Protein AF-A0A7V9QM42-F1 (afdb_monomer_lite)

Structure (mmCIF, N/CA/C/O backbone):
data_AF-A0A7V9QM42-F1
#
_entry.id   AF-A0A7V9QM42-F1
#
loop_
_atom_site.group_PDB
_atom_site.id
_atom_site.type_symbol
_atom_site.label_atom_id
_atom_site.label_alt_id
_atom_site.label_comp_id
_atom_site.label_asym_id
_atom_site.label_entity_id
_atom_site.label_seq_id
_atom_site.pdbx_PDB_ins_code
_atom_site.Cartn_x
_atom_site.Cartn_y
_atom_site.Cartn_z
_atom_site.occupancy
_atom_site.B_iso_or_equiv
_atom_site.auth_seq_id
_atom_site.auth_comp_id
_atom_site.auth_asym_id
_atom_site.auth_atom_id
_atom_site.pdbx_PDB_model_num
ATOM 1 N N . MET A 1 1 ? -21.247 -21.752 -10.366 1.00 38.19 1 MET A N 1
ATOM 2 C CA . MET A 1 1 ? -19.796 -21.548 -10.191 1.00 38.19 1 MET A CA 1
ATOM 3 C C . MET A 1 1 ? -19.464 -20.210 -10.827 1.00 38.19 1 MET A C 1
ATOM 5 O O . MET A 1 1 ? -19.563 -20.103 -12.040 1.00 38.19 1 MET A O 1
ATOM 9 N N . MET A 1 2 ? -19.227 -19.180 -10.015 1.00 42.59 2 MET A N 1
ATOM 10 C CA . MET A 1 2 ? -18.822 -17.846 -10.469 1.00 42.59 2 MET A CA 1
ATOM 11 C C . MET A 1 2 ? -17.294 -17.799 -10.397 1.00 42.59 2 MET A C 1
ATOM 13 O O . MET A 1 2 ? -16.734 -17.968 -9.318 1.00 42.59 2 MET A O 1
ATOM 17 N N . GLN A 1 3 ? -16.631 -17.687 -11.545 1.00 53.28 3 GLN A N 1
ATOM 18 C CA . GLN A 1 3 ? -15.213 -17.354 -11.622 1.00 53.28 3 GLN A CA 1
ATOM 19 C C . GLN A 1 3 ? -15.152 -15.883 -12.005 1.00 53.28 3 GLN A C 1
ATOM 21 O O . GLN A 1 3 ? -15.449 -15.519 -13.142 1.00 53.28 3 GLN A O 1
ATOM 26 N N . ASP A 1 4 ? -14.858 -15.056 -11.010 1.00 52.22 4 ASP A N 1
ATOM 27 C CA . ASP A 1 4 ? -14.702 -13.625 -11.179 1.00 52.22 4 ASP A CA 1
ATOM 28 C C . ASP A 1 4 ? -13.482 -13.326 -12.052 1.00 52.22 4 ASP A C 1
ATOM 30 O O . ASP A 1 4 ? -12.384 -13.864 -11.883 1.00 52.22 4 ASP A O 1
ATOM 34 N N . ASN A 1 5 ? -13.745 -12.474 -13.031 1.00 49.09 5 ASN A N 1
ATOM 35 C CA . ASN A 1 5 ? -12.866 -12.039 -14.094 1.00 49.09 5 ASN A CA 1
ATOM 36 C C . ASN A 1 5 ? -11.786 -11.102 -13.519 1.00 49.09 5 ASN A C 1
ATOM 38 O O . ASN A 1 5 ? -11.995 -9.899 -13.391 1.00 49.09 5 ASN A O 1
ATOM 42 N N . LEU A 1 6 ? -10.646 -11.665 -13.114 1.00 50.75 6 LEU A N 1
ATOM 43 C CA . LEU A 1 6 ? -9.447 -10.929 -12.699 1.00 50.75 6 LEU A CA 1
ATOM 44 C C . LEU A 1 6 ? -8.509 -10.756 -13.904 1.00 50.75 6 LEU A C 1
ATOM 46 O O . LEU A 1 6 ? -7.445 -11.373 -13.958 1.00 50.75 6 LEU A O 1
ATOM 50 N N . ASP A 1 7 ? -8.900 -9.937 -14.882 1.00 50.03 7 ASP A N 1
ATOM 51 C CA . ASP A 1 7 ? -7.985 -9.498 -15.942 1.00 50.03 7 ASP A CA 1
ATOM 52 C C . ASP A 1 7 ? -7.355 -8.145 -15.548 1.00 50.03 7 ASP A C 1
ATOM 54 O O . ASP A 1 7 ? -8.049 -7.129 -15.493 1.00 50.03 7 ASP A O 1
ATOM 58 N N . PRO A 1 8 ? -6.041 -8.071 -15.261 1.00 49.84 8 PRO A N 1
ATOM 59 C CA . PRO A 1 8 ? -5.373 -6.824 -14.876 1.00 49.84 8 PRO A CA 1
ATOM 60 C C . PRO A 1 8 ? -5.171 -5.843 -16.051 1.00 49.84 8 PRO A C 1
ATOM 62 O O . PRO A 1 8 ? -4.422 -4.873 -15.927 1.00 49.84 8 PRO A O 1
ATOM 65 N N . ARG A 1 9 ? -5.792 -6.083 -17.214 1.00 52.47 9 ARG A N 1
ATOM 66 C CA . ARG A 1 9 ? -5.511 -5.367 -18.469 1.00 52.47 9 ARG A CA 1
ATOM 67 C C . ARG A 1 9 ? -6.433 -4.189 -18.798 1.00 52.47 9 ARG A C 1
ATOM 69 O O . ARG A 1 9 ? -6.175 -3.514 -19.793 1.00 52.47 9 ARG A O 1
ATOM 76 N N . GLU A 1 10 ? -7.430 -3.867 -17.975 1.00 44.38 10 GLU A N 1
ATOM 77 C CA . GLU A 1 10 ? -8.437 -2.840 -18.318 1.00 44.38 10 GLU A CA 1
ATOM 78 C C . GLU A 1 10 ? -8.217 -1.423 -17.750 1.00 44.38 10 GLU A C 1
ATOM 80 O O . GLU A 1 10 ? -9.084 -0.567 -17.881 1.00 44.38 10 GLU A O 1
ATOM 85 N N . TYR A 1 11 ? -7.025 -1.087 -17.246 1.00 46.66 11 TYR A N 1
ATOM 86 C CA . TYR A 1 11 ? -6.642 0.320 -17.014 1.00 46.66 11 TYR A CA 1
ATOM 87 C C . TYR A 1 11 ? -5.714 0.855 -18.114 1.00 46.66 11 TYR A C 1
ATOM 89 O O . TYR A 1 11 ? -4.667 1.445 -17.850 1.00 46.66 11 TYR A O 1
ATOM 97 N N . ARG A 1 12 ? -6.084 0.678 -19.388 1.00 47.38 12 ARG A N 1
ATOM 98 C CA . ARG A 1 12 ? -5.461 1.448 -20.475 1.00 47.38 12 ARG A CA 1
ATOM 99 C C . ARG A 1 12 ? -6.192 2.780 -20.608 1.00 47.38 12 ARG A C 1
ATOM 101 O O . ARG A 1 12 ? -7.151 2.893 -21.358 1.00 47.38 12 ARG A O 1
ATOM 108 N N . ASN A 1 13 ? -5.715 3.789 -19.885 1.00 49.38 13 ASN A N 1
ATOM 109 C CA . ASN A 1 13 ? -6.106 5.180 -20.099 1.00 49.38 13 ASN A CA 1
ATOM 110 C C . ASN A 1 13 ? -5.513 5.650 -21.451 1.00 49.38 13 ASN A C 1
ATOM 112 O O . ASN A 1 13 ? -4.287 5.724 -21.565 1.00 49.38 13 ASN A O 1
ATOM 116 N N . PRO A 1 14 ? -6.318 5.914 -22.500 1.00 50.78 14 PRO A N 1
ATOM 117 C CA . PRO A 1 14 ? -5.809 6.201 -23.846 1.00 50.78 14 PRO A CA 1
ATOM 118 C C . PRO A 1 14 ? -5.202 7.608 -23.999 1.00 50.78 14 PRO A C 1
ATOM 120 O O . PRO A 1 14 ? -4.729 7.945 -25.081 1.00 50.78 14 PRO A O 1
ATOM 123 N N . SER A 1 15 ? -5.176 8.415 -22.934 1.00 52.28 15 SER A N 1
ATOM 124 C CA . SER A 1 15 ? -4.844 9.845 -23.005 1.00 52.28 15 SER A CA 1
ATOM 125 C C . SER A 1 15 ? -3.523 10.239 -22.335 1.00 52.28 15 SER A C 1
ATOM 127 O O . SER A 1 15 ? -3.263 11.428 -22.175 1.00 52.28 15 SER A O 1
ATOM 129 N N . ALA A 1 16 ? -2.673 9.291 -21.928 1.00 52.62 16 ALA A N 1
ATOM 130 C CA . ALA A 1 16 ? -1.358 9.636 -21.384 1.00 52.62 16 ALA A CA 1
ATOM 131 C C . ALA A 1 16 ? -0.392 10.020 -22.526 1.00 52.62 16 ALA A C 1
ATOM 133 O O . ALA A 1 16 ? -0.066 9.158 -23.349 1.00 52.62 16 ALA A O 1
ATOM 134 N N . PRO A 1 17 ? 0.100 11.274 -22.608 1.00 45.62 17 PRO A N 1
ATOM 135 C CA . PRO A 1 17 ? 1.146 11.616 -23.559 1.00 45.62 17 PRO A CA 1
ATOM 136 C C . PRO A 1 17 ? 2.404 10.813 -23.221 1.00 45.62 17 PRO A C 1
ATOM 138 O O . PRO A 1 17 ? 2.937 10.883 -22.113 1.00 45.62 17 PRO A O 1
ATOM 141 N N . LYS A 1 18 ? 2.875 10.029 -24.193 1.00 54.88 18 LYS A N 1
ATOM 142 C CA . LYS A 1 18 ? 4.129 9.275 -24.130 1.00 54.88 18 LYS A CA 1
ATOM 143 C C . LYS A 1 18 ? 5.297 10.256 -24.283 1.00 54.88 18 LYS A C 1
ATOM 145 O O . LYS A 1 18 ? 5.866 10.385 -25.359 1.00 54.88 18 LYS A O 1
ATOM 150 N N . GLY A 1 19 ? 5.566 11.022 -23.231 1.00 44.12 19 GLY A N 1
ATOM 151 C CA . GLY A 1 19 ? 6.712 11.921 -23.149 1.00 44.12 19 GLY A CA 1
ATOM 152 C C . GLY A 1 19 ? 7.946 11.178 -22.648 1.00 44.12 19 GLY A C 1
ATOM 153 O O . GLY A 1 19 ? 7.852 10.422 -21.681 1.00 44.12 19 GLY A O 1
ATOM 154 N N . ASP A 1 20 ? 9.085 11.413 -23.301 1.00 54.59 20 ASP A N 1
ATOM 155 C CA . ASP A 1 20 ? 10.434 11.012 -22.884 1.00 54.59 20 ASP A CA 1
ATOM 156 C C . ASP A 1 20 ? 10.803 11.655 -21.535 1.00 54.59 20 ASP A C 1
ATOM 158 O O . ASP A 1 20 ? 11.582 12.605 -21.450 1.00 54.59 20 ASP A O 1
ATOM 162 N N . ALA A 1 21 ? 10.209 11.167 -20.449 1.00 56.50 21 ALA A N 1
ATOM 163 C CA . ALA A 1 21 ? 10.620 11.555 -19.114 1.00 56.50 21 ALA A CA 1
ATOM 164 C C . ALA A 1 21 ? 11.934 10.822 -18.779 1.00 56.50 21 ALA A C 1
ATOM 166 O O . ALA A 1 21 ? 11.981 9.592 -18.882 1.00 56.50 21 ALA A O 1
ATOM 167 N N . PRO A 1 22 ? 13.001 11.535 -18.371 1.00 58.38 22 PRO A N 1
ATOM 168 C CA . PRO A 1 22 ? 14.240 10.899 -17.943 1.00 58.38 22 PRO A CA 1
ATOM 169 C C . PRO A 1 22 ? 13.939 9.924 -16.802 1.00 58.38 22 PRO A C 1
ATOM 171 O O . PRO A 1 22 ? 13.209 10.265 -15.867 1.00 58.38 22 PRO A O 1
ATOM 174 N N . VAL A 1 23 ? 14.489 8.709 -16.885 1.00 59.97 23 VAL A N 1
ATOM 175 C CA . VAL A 1 23 ? 14.374 7.688 -15.836 1.00 59.97 23 VAL A CA 1
ATOM 176 C C . VAL A 1 23 ? 15.023 8.245 -14.571 1.00 59.97 23 VAL A C 1
ATOM 178 O O . VAL A 1 23 ? 16.243 8.225 -14.420 1.00 59.97 23 VAL A O 1
ATOM 181 N N . ARG A 1 24 ? 14.204 8.808 -13.679 1.00 57.25 24 ARG A N 1
ATOM 182 C CA . ARG A 1 24 ? 14.661 9.293 -12.377 1.00 57.25 24 ARG A CA 1
ATOM 183 C C . ARG A 1 24 ? 15.110 8.097 -11.524 1.00 57.25 24 ARG A C 1
ATOM 185 O O . ARG A 1 24 ? 14.476 7.038 -11.608 1.00 57.25 24 ARG A O 1
ATOM 192 N N . PRO A 1 25 ? 16.171 8.244 -10.708 1.00 61.12 25 PRO A N 1
ATOM 193 C CA . PRO A 1 25 ? 16.571 7.234 -9.733 1.00 61.12 25 PRO A CA 1
ATOM 194 C C . PRO A 1 25 ? 15.366 6.784 -8.895 1.00 61.12 25 PRO A C 1
ATOM 196 O O . PRO A 1 25 ? 14.548 7.607 -8.491 1.00 61.12 25 PRO A O 1
ATOM 199 N N . ILE A 1 26 ? 15.245 5.476 -8.639 1.00 59.91 26 ILE A N 1
ATOM 200 C CA . ILE A 1 26 ? 14.108 4.859 -7.916 1.00 59.91 26 ILE A CA 1
ATOM 201 C C . ILE A 1 26 ? 13.902 5.461 -6.512 1.00 59.91 26 ILE A C 1
ATOM 203 O O . ILE A 1 26 ? 12.823 5.337 -5.943 1.00 59.91 26 ILE A O 1
ATOM 207 N N . THR A 1 27 ? 14.916 6.136 -5.979 1.00 58.72 27 THR A N 1
ATOM 208 C CA . THR A 1 27 ? 14.949 6.747 -4.652 1.00 58.72 27 THR A CA 1
ATOM 209 C C . THR A 1 27 ? 14.039 7.962 -4.458 1.00 58.72 27 THR A C 1
ATOM 211 O O . THR A 1 27 ? 13.821 8.315 -3.310 1.00 58.72 27 THR A O 1
ATOM 214 N N . ASP A 1 28 ? 13.487 8.573 -5.514 1.00 58.66 28 ASP A N 1
ATOM 215 C CA . ASP A 1 28 ? 12.720 9.833 -5.410 1.00 58.66 28 ASP A CA 1
ATOM 216 C C . ASP A 1 28 ? 11.312 9.724 -6.035 1.00 58.66 28 ASP A C 1
ATOM 218 O O . ASP A 1 28 ? 10.858 10.564 -6.815 1.00 58.66 28 ASP A O 1
ATOM 222 N N . ARG A 1 29 ? 10.632 8.602 -5.762 1.00 67.25 29 ARG A N 1
ATOM 223 C CA . ARG A 1 29 ? 9.232 8.348 -6.149 1.00 67.25 29 ARG A CA 1
ATOM 224 C C . ARG A 1 29 ? 8.289 8.681 -4.996 1.00 67.25 29 ARG A C 1
ATOM 226 O O . ARG A 1 29 ? 7.519 7.823 -4.568 1.00 67.25 29 ARG A O 1
ATOM 233 N N . GLU A 1 30 ? 8.356 9.910 -4.499 1.00 69.56 30 GLU A N 1
ATOM 234 C CA . GLU A 1 30 ? 7.310 10.440 -3.626 1.00 69.56 30 GLU A CA 1
ATOM 235 C C . GLU A 1 30 ? 5.975 10.292 -4.372 1.00 69.56 30 GLU A C 1
ATOM 237 O O . GLU A 1 30 ? 5.763 10.882 -5.435 1.00 69.56 30 GLU A O 1
ATOM 242 N N . VAL A 1 31 ? 5.105 9.408 -3.882 1.00 70.00 31 VAL A N 1
ATOM 243 C CA . VAL A 1 31 ? 3.786 9.194 -4.478 1.00 70.00 31 VAL A CA 1
ATOM 244 C C . VAL A 1 31 ? 2.977 10.455 -4.190 1.00 70.00 31 VAL A C 1
ATOM 246 O O . VAL A 1 31 ? 2.809 10.781 -3.014 1.00 70.00 31 VAL A O 1
ATOM 249 N N . PRO A 1 32 ? 2.462 11.175 -5.207 1.00 66.81 32 PRO A N 1
ATOM 250 C CA . PRO A 1 32 ? 1.601 12.319 -4.959 1.00 66.81 32 PRO A CA 1
ATOM 251 C C . PRO A 1 32 ? 0.396 11.855 -4.141 1.00 66.81 32 PRO A C 1
ATOM 253 O O . PRO A 1 32 ? -0.464 11.131 -4.646 1.00 66.81 32 PRO A O 1
ATOM 256 N N . LEU A 1 33 ? 0.352 12.236 -2.864 1.00 65.31 33 LEU A N 1
ATOM 257 C CA . LEU A 1 33 ? -0.794 11.968 -2.011 1.00 65.31 33 LEU A CA 1
ATOM 258 C C . LEU A 1 33 ? -1.936 12.832 -2.539 1.00 65.31 33 LEU A C 1
ATOM 260 O O . LEU A 1 33 ? -1.959 14.049 -2.355 1.00 65.31 33 LEU A O 1
ATOM 264 N N . THR A 1 34 ? -2.865 12.216 -3.261 1.00 59.84 34 THR A N 1
ATOM 265 C CA . THR A 1 34 ? -4.052 12.884 -3.788 1.00 59.84 34 THR A CA 1
ATOM 266 C C . THR A 1 34 ? -4.991 13.238 -2.641 1.00 59.84 34 THR A C 1
ATOM 268 O O . THR A 1 34 ? -5.951 12.517 -2.426 1.00 59.84 34 THR A O 1
ATOM 271 N N . GLY A 1 35 ? -4.705 14.300 -1.879 1.00 58.50 35 GLY A N 1
ATOM 272 C CA . GLY A 1 35 ? -5.621 15.041 -0.991 1.00 58.50 35 GLY A CA 1
ATOM 273 C C . GLY A 1 35 ? -6.423 14.278 0.077 1.00 58.50 35 GLY A C 1
ATOM 274 O O . GLY A 1 35 ? -7.112 14.917 0.866 1.00 58.50 35 GLY A O 1
ATOM 275 N N . GLN A 1 36 ? -6.368 12.948 0.131 1.00 62.00 36 GLN A N 1
ATOM 276 C CA . GLN A 1 36 ? -7.076 12.128 1.098 1.00 62.00 36 GLN A CA 1
ATOM 277 C C . GLN A 1 36 ? -6.276 12.157 2.391 1.00 62.00 36 GLN A C 1
ATOM 279 O O . GLN A 1 36 ? -5.372 11.357 2.614 1.00 62.00 36 GLN A O 1
ATOM 284 N N . GLN A 1 37 ? -6.580 13.153 3.215 1.00 69.19 37 GLN A N 1
ATOM 285 C CA . GLN A 1 37 ? -6.109 13.196 4.586 1.00 69.19 37 GLN A CA 1
ATOM 286 C C . GLN A 1 37 ? -6.898 12.159 5.380 1.00 69.19 37 GLN A C 1
ATOM 288 O O . GLN A 1 37 ? -8.124 12.239 5.468 1.00 69.19 37 GLN A O 1
ATOM 293 N N . THR A 1 38 ? -6.199 11.176 5.938 1.00 74.50 38 THR A N 1
ATOM 294 C CA . THR A 1 38 ? -6.796 10.253 6.901 1.00 74.50 38 THR A CA 1
ATOM 295 C C . THR A 1 38 ? -7.277 11.060 8.116 1.00 74.50 38 THR A C 1
ATOM 297 O O . THR A 1 38 ? -6.531 11.917 8.603 1.00 74.50 38 THR A O 1
ATOM 300 N N . PRO A 1 39 ? -8.500 10.833 8.627 1.00 83.31 39 PRO A N 1
ATOM 301 C CA . PRO A 1 39 ? -9.010 11.591 9.764 1.00 83.31 39 PRO A CA 1
ATOM 302 C C . PRO A 1 39 ? -8.105 11.457 10.999 1.00 83.31 39 PRO A C 1
ATOM 304 O O . PRO A 1 39 ? -7.670 10.360 11.345 1.00 83.31 39 PRO A O 1
ATOM 307 N N . THR A 1 40 ? -7.872 12.549 11.733 1.00 88.31 40 THR A N 1
ATOM 308 C CA . THR A 1 40 ? -7.059 12.551 12.971 1.00 88.31 40 THR A CA 1
ATOM 309 C C . THR A 1 40 ? -7.572 11.562 14.027 1.00 88.31 40 THR A C 1
ATOM 311 O O . THR A 1 40 ? -6.789 10.987 14.784 1.00 88.31 40 THR A O 1
ATOM 314 N N . ALA A 1 41 ? -8.885 11.312 14.052 1.00 89.50 41 ALA A N 1
ATOM 315 C CA . ALA A 1 41 ? -9.503 10.307 14.916 1.00 89.50 41 ALA A CA 1
ATOM 316 C C . ALA A 1 41 ? -8.999 8.884 14.615 1.00 89.50 41 ALA A C 1
ATOM 318 O O . ALA A 1 41 ? -8.806 8.091 15.528 1.00 89.50 41 ALA A O 1
ATOM 319 N N . ILE A 1 42 ? -8.726 8.566 13.346 1.00 92.25 42 ILE A N 1
ATOM 320 C CA . ILE A 1 42 ? -8.178 7.262 12.957 1.00 92.25 42 ILE A CA 1
ATOM 321 C C . ILE A 1 42 ? -6.734 7.130 13.408 1.00 92.25 42 ILE A C 1
ATOM 323 O O . ILE A 1 42 ? -6.376 6.089 13.942 1.00 92.25 42 ILE A O 1
ATOM 327 N N . HIS A 1 43 ? -5.924 8.177 13.256 1.00 91.50 43 HIS A N 1
ATOM 328 C CA . HIS A 1 43 ? -4.545 8.159 13.746 1.00 91.50 43 HIS A CA 1
ATOM 329 C C . HIS A 1 43 ? -4.485 7.901 15.253 1.00 91.50 43 HIS A C 1
ATOM 331 O O . HIS A 1 43 ? -3.873 6.934 15.684 1.00 91.50 43 HIS A O 1
ATOM 337 N N . SER A 1 44 ? -5.231 8.677 16.037 1.00 92.69 44 SER A N 1
ATOM 338 C CA . SER A 1 44 ? -5.297 8.494 17.494 1.00 92.69 44 SER A CA 1
ATOM 339 C C . SER A 1 44 ? -5.873 7.138 17.923 1.00 92.69 44 SER A C 1
ATOM 341 O O . SER A 1 44 ? -5.468 6.602 18.948 1.00 92.69 44 SER A O 1
ATOM 343 N N . TRP A 1 45 ? -6.782 6.541 17.149 1.00 95.00 45 TRP A N 1
ATOM 344 C CA . TRP A 1 45 ? -7.240 5.171 17.394 1.00 95.00 45 TRP A CA 1
ATOM 345 C C . TRP A 1 45 ? -6.176 4.117 17.094 1.00 95.00 45 TRP A C 1
ATOM 347 O O . TRP A 1 45 ? -5.987 3.205 17.896 1.00 95.00 45 TRP A O 1
ATOM 357 N N . LEU A 1 46 ? -5.469 4.246 15.969 1.00 94.25 46 LEU A N 1
ATOM 358 C CA . LEU A 1 46 ? -4.375 3.345 15.599 1.00 94.25 46 LEU A CA 1
ATOM 359 C C . LEU A 1 46 ? -3.207 3.431 16.591 1.00 94.25 46 LEU A C 1
ATOM 361 O O . LEU A 1 46 ? -2.565 2.417 16.855 1.00 94.25 46 LEU A O 1
ATOM 365 N N . ASP A 1 47 ? -2.985 4.610 17.173 1.00 95.00 47 ASP A N 1
ATOM 366 C CA . ASP A 1 47 ? -1.992 4.843 18.225 1.00 95.00 47 ASP A CA 1
ATOM 367 C C . ASP A 1 47 ? -2.461 4.345 19.610 1.00 95.00 47 ASP A C 1
ATOM 369 O O . ASP A 1 47 ? -1.659 4.230 20.533 1.00 95.00 47 ASP A O 1
ATOM 373 N N . GLY A 1 48 ? -3.748 4.003 19.763 1.00 93.94 48 GLY A N 1
ATOM 374 C CA . GLY A 1 48 ? -4.341 3.512 21.013 1.00 93.94 48 GLY A CA 1
ATOM 375 C C . GLY A 1 48 ? -4.809 4.601 21.988 1.00 93.94 48 GLY A C 1
ATOM 376 O O . GLY A 1 48 ? -5.309 4.279 23.065 1.00 93.94 48 GLY A O 1
ATOM 377 N N . GLU A 1 49 ? -4.705 5.875 21.610 1.00 94.12 49 GLU A N 1
ATOM 378 C CA . GLU A 1 49 ? -5.127 7.038 22.405 1.00 94.12 49 GLU A CA 1
ATOM 379 C C . GLU A 1 49 ? -6.657 7.215 22.438 1.00 94.12 49 GLU A C 1
ATOM 381 O O . GLU A 1 49 ? -7.211 7.810 23.365 1.00 94.12 49 GLU A O 1
ATOM 386 N N . LEU A 1 50 ? -7.369 6.686 21.435 1.00 92.94 50 LEU A N 1
ATOM 387 C CA . LEU A 1 50 ? -8.833 6.642 21.395 1.00 92.94 50 LEU A CA 1
ATOM 388 C C . LEU A 1 50 ? -9.361 5.209 21.375 1.00 92.94 50 LEU A C 1
ATOM 390 O O . LEU A 1 50 ? -8.808 4.322 20.732 1.00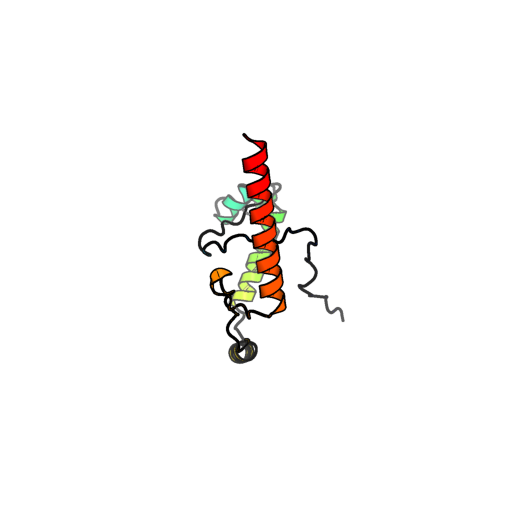 92.94 50 LEU A O 1
ATOM 394 N N . SER A 1 51 ? -10.511 4.998 22.022 1.00 92.75 51 SER A N 1
ATOM 395 C CA . SER A 1 51 ? -11.242 3.733 21.900 1.00 92.75 51 SER A CA 1
ATOM 396 C C . SER A 1 51 ? -11.940 3.620 20.542 1.00 92.75 51 SER A C 1
ATOM 398 O O . SER A 1 51 ? -12.415 4.615 19.990 1.00 92.75 51 SER A O 1
ATOM 400 N N . GLU A 1 52 ? -12.109 2.391 20.048 1.00 90.94 52 GLU A N 1
ATOM 401 C CA . GLU A 1 52 ? -12.859 2.127 18.809 1.00 90.94 52 GLU A CA 1
ATOM 402 C C . GLU A 1 52 ? -14.279 2.715 18.868 1.00 90.94 52 GLU A C 1
ATOM 404 O O . GLU A 1 52 ? -14.764 3.302 17.903 1.00 90.94 52 GLU A O 1
ATOM 409 N N . SER A 1 53 ? -14.933 2.630 20.032 1.00 90.81 53 SER A N 1
ATOM 410 C CA . SER A 1 53 ? -16.279 3.173 20.235 1.00 90.81 53 SER A CA 1
ATOM 411 C C . SER A 1 53 ? -16.352 4.697 20.071 1.00 90.81 53 SER A C 1
ATOM 413 O O . SER A 1 53 ? -17.355 5.201 19.568 1.00 90.81 53 SER A O 1
ATOM 415 N N . ALA A 1 54 ? -15.292 5.424 20.443 1.00 88.88 54 ALA A N 1
ATOM 416 C CA . ALA A 1 54 ? -15.209 6.874 20.282 1.00 88.88 54 ALA A CA 1
ATOM 417 C C . ALA A 1 54 ? -15.015 7.264 18.809 1.00 88.88 54 ALA A C 1
ATOM 419 O O . ALA A 1 54 ? -15.600 8.234 18.334 1.00 88.88 54 ALA A O 1
ATOM 420 N N . VAL A 1 55 ? -14.249 6.474 18.059 1.00 89.69 55 VAL A N 1
ATOM 421 C CA . VAL A 1 55 ? -13.964 6.747 16.643 1.00 89.69 55 VAL A CA 1
ATOM 422 C C . VAL A 1 55 ? -15.135 6.352 15.754 1.00 89.69 55 VAL A C 1
ATOM 424 O O . VAL A 1 55 ? -15.443 7.060 14.800 1.00 89.69 55 VAL A O 1
ATOM 427 N N . ARG A 1 56 ? -15.873 5.298 16.112 1.00 88.75 56 ARG A N 1
ATOM 428 C CA . ARG A 1 56 ? -17.121 4.921 15.430 1.00 88.75 56 ARG A CA 1
ATOM 429 C C . ARG A 1 56 ? -18.251 5.934 15.603 1.00 88.75 56 ARG A C 1
ATOM 431 O O . ARG A 1 56 ? -19.128 5.986 14.750 1.00 88.75 56 ARG A O 1
ATOM 438 N N . GLN A 1 57 ? -18.241 6.714 16.684 1.00 87.06 57 GLN A N 1
ATOM 439 C CA . GLN A 1 57 ? -19.176 7.830 16.871 1.00 87.06 57 GLN A CA 1
ATOM 440 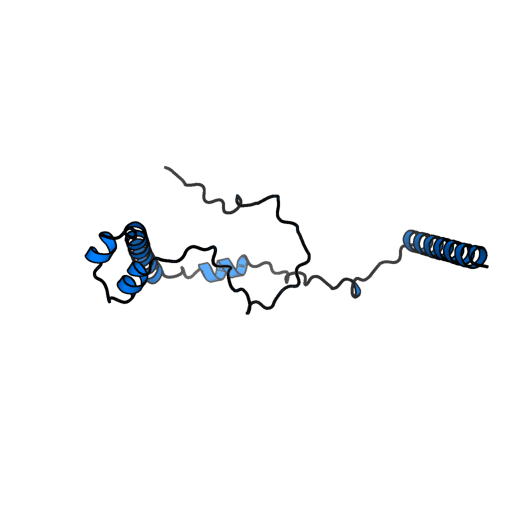C C . GLN A 1 57 ? -18.825 9.045 16.000 1.00 87.06 57 GLN A C 1
ATOM 442 O O . GLN A 1 57 ? -19.666 9.918 15.803 1.0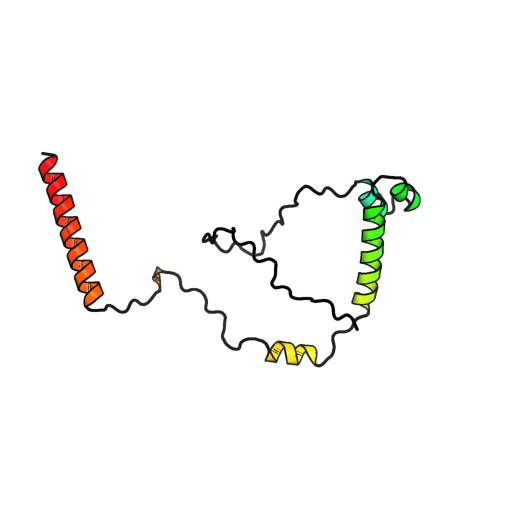0 87.06 57 GLN A O 1
ATOM 447 N N . SER A 1 58 ? -17.601 9.102 15.470 1.00 81.00 58 SER A N 1
ATOM 448 C CA . SER A 1 58 ? -17.197 10.091 14.471 1.00 81.00 58 SER A CA 1
ATOM 449 C C . SER A 1 58 ? -17.533 9.623 13.047 1.00 81.00 58 SER A C 1
ATOM 451 O O . SER A 1 58 ? -17.866 8.460 12.818 1.00 81.00 58 SER A O 1
ATOM 453 N N . ASP A 1 59 ? -17.369 10.507 12.062 1.00 81.12 59 ASP A N 1
ATOM 454 C CA . ASP A 1 59 ? -17.575 10.194 10.635 1.00 81.12 59 ASP A CA 1
ATOM 455 C C . ASP A 1 59 ? -16.520 9.215 10.055 1.00 81.12 59 ASP A C 1
ATOM 457 O O . ASP A 1 59 ? -16.545 8.860 8.881 1.00 81.12 59 ASP A O 1
ATOM 461 N N . ALA A 1 60 ? -15.586 8.728 10.881 1.00 85.81 60 ALA A N 1
ATOM 462 C CA . ALA A 1 60 ? -14.507 7.826 10.478 1.00 85.81 60 ALA A CA 1
ATOM 463 C C . ALA A 1 60 ? -14.847 6.325 10.611 1.00 85.81 60 ALA A C 1
ATOM 465 O O . ALA A 1 60 ? -13.969 5.466 10.523 1.00 85.81 60 ALA A O 1
ATOM 466 N N . SER A 1 61 ? -16.118 5.970 10.816 1.00 87.31 61 SER A N 1
ATOM 467 C CA . SER A 1 61 ? -16.561 4.573 10.984 1.00 87.31 61 SER A CA 1
ATOM 468 C C . SER A 1 61 ? -16.140 3.643 9.832 1.00 87.31 61 SER A C 1
ATOM 470 O O . SER A 1 61 ? -15.727 2.507 10.069 1.00 87.31 61 SER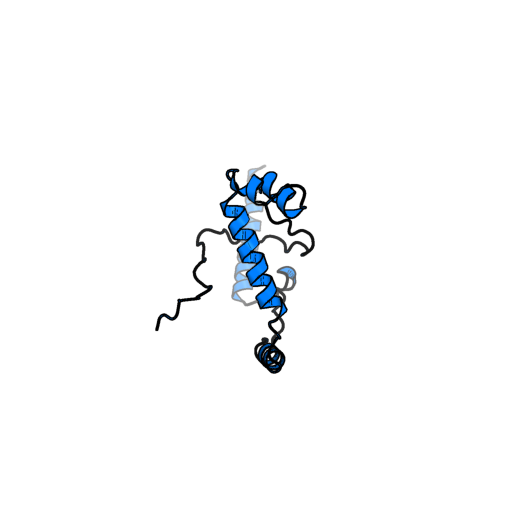 A O 1
ATOM 472 N N . ARG A 1 62 ? -16.171 4.139 8.589 1.00 88.81 62 ARG A N 1
ATOM 473 C CA . ARG A 1 62 ? -15.755 3.383 7.397 1.00 88.81 62 ARG A CA 1
ATOM 474 C C . ARG A 1 62 ? -14.260 3.061 7.400 1.00 88.81 62 ARG A C 1
ATOM 476 O O . ARG A 1 62 ? -13.868 1.982 6.955 1.00 88.81 62 ARG A O 1
ATOM 483 N N . ASP A 1 63 ? -13.444 3.980 7.899 1.00 90.38 63 ASP A N 1
ATOM 484 C CA . ASP A 1 63 ? -11.996 3.804 7.965 1.00 90.38 63 ASP A CA 1
ATOM 485 C C . ASP A 1 63 ? -11.630 2.775 9.041 1.00 90.38 63 ASP A C 1
ATOM 487 O O . ASP A 1 63 ? -10.764 1.933 8.813 1.00 90.38 63 ASP A O 1
ATOM 491 N N . VAL A 1 64 ? -12.353 2.751 10.169 1.00 92.94 64 VAL A N 1
ATOM 492 C CA . VAL A 1 64 ? -12.221 1.696 11.192 1.00 92.94 64 VAL A CA 1
ATOM 493 C C . VAL A 1 64 ? -12.452 0.312 10.580 1.00 92.94 64 VAL A C 1
ATOM 495 O O . VAL A 1 64 ? -11.628 -0.590 10.734 1.00 92.94 64 VAL A O 1
ATOM 498 N N . ASP A 1 65 ? -13.542 0.141 9.828 1.00 93.25 65 ASP A N 1
ATOM 499 C CA . ASP A 1 65 ? -13.862 -1.142 9.193 1.00 93.25 65 ASP A CA 1
ATOM 500 C C . ASP A 1 65 ? -12.833 -1.545 8.126 1.00 93.25 65 ASP A C 1
ATOM 502 O O . ASP A 1 65 ? -12.548 -2.736 7.951 1.00 93.25 65 ASP A O 1
ATOM 506 N N . PHE A 1 66 ? -12.260 -0.566 7.419 1.00 93.88 66 PHE A N 1
ATOM 507 C CA . PHE A 1 66 ? -11.158 -0.791 6.489 1.00 93.88 66 PHE A CA 1
ATOM 508 C C . PHE A 1 66 ? -9.924 -1.345 7.212 1.00 93.88 66 PHE A C 1
ATOM 510 O O . PHE A 1 66 ? -9.412 -2.394 6.816 1.00 93.88 66 PHE A O 1
ATOM 517 N N . TRP A 1 67 ? -9.489 -0.704 8.298 1.00 94.19 67 TRP A N 1
ATOM 518 C CA . TRP A 1 67 ? -8.312 -1.133 9.056 1.00 94.19 67 TRP A CA 1
ATOM 519 C C . TRP A 1 67 ? -8.494 -2.508 9.706 1.00 94.19 67 TRP A C 1
ATOM 521 O O . TRP A 1 67 ? -7.587 -3.336 9.639 1.00 94.19 67 TRP A O 1
ATOM 531 N N . LEU A 1 68 ? -9.679 -2.811 10.245 1.00 95.00 68 LEU A N 1
ATOM 532 C CA . LEU A 1 68 ? -9.982 -4.139 10.797 1.00 95.00 68 LEU A CA 1
ATOM 533 C C . LEU A 1 68 ? -9.964 -5.238 9.727 1.00 95.00 68 LEU A C 1
ATOM 535 O O . LEU A 1 68 ? -9.526 -6.365 9.973 1.00 95.00 68 LEU A O 1
ATOM 539 N N . ARG A 1 69 ? -10.447 -4.929 8.519 1.00 96.56 69 ARG A N 1
ATOM 540 C CA . ARG A 1 69 ? -10.379 -5.861 7.388 1.00 96.56 69 ARG A CA 1
ATOM 541 C C . ARG A 1 69 ? -8.936 -6.087 6.949 1.00 96.56 69 ARG A C 1
ATOM 543 O O . ARG A 1 69 ? -8.571 -7.232 6.685 1.00 96.56 69 ARG A O 1
ATOM 550 N N . LEU A 1 70 ? -8.143 -5.018 6.893 1.00 95.19 70 LEU A N 1
ATOM 551 C CA . LEU A 1 70 ? -6.734 -5.085 6.531 1.00 95.19 70 LEU A CA 1
ATOM 552 C C . LEU A 1 70 ? -5.950 -5.948 7.521 1.00 95.19 70 LEU A C 1
ATOM 554 O O . LEU A 1 70 ? -5.210 -6.823 7.082 1.00 95.19 70 LEU A O 1
ATOM 558 N N . ASP A 1 71 ? -6.143 -5.765 8.830 1.00 94.88 71 ASP A N 1
ATOM 559 C CA . ASP A 1 71 ? -5.480 -6.603 9.835 1.00 94.88 71 ASP A CA 1
ATOM 560 C C . ASP A 1 71 ? -5.820 -8.085 9.629 1.00 94.88 71 ASP A C 1
ATOM 562 O O . ASP A 1 71 ? -4.919 -8.915 9.509 1.00 94.88 71 ASP A O 1
ATOM 566 N N . ARG A 1 72 ? -7.104 -8.420 9.446 1.00 96.62 72 ARG A N 1
ATOM 567 C CA . ARG A 1 72 ? -7.526 -9.801 9.160 1.00 96.62 72 ARG A CA 1
ATOM 568 C C . ARG A 1 72 ? -6.817 -10.382 7.937 1.00 96.62 72 ARG A C 1
ATOM 570 O O . ARG A 1 72 ? -6.355 -11.521 7.975 1.00 96.62 72 ARG A O 1
ATOM 577 N N . GLU A 1 73 ? -6.736 -9.619 6.853 1.00 95.31 73 GLU A N 1
ATOM 578 C CA . GLU A 1 73 ? -6.059 -10.056 5.635 1.00 95.31 73 GLU A CA 1
ATOM 579 C C . GLU A 1 73 ? -4.551 -10.236 5.852 1.00 95.31 73 GLU A C 1
ATOM 581 O O . GLU A 1 73 ? -3.970 -11.228 5.407 1.00 95.31 73 GLU A O 1
ATOM 586 N N . VAL A 1 74 ? -3.919 -9.319 6.583 1.00 95.25 74 VAL A N 1
ATOM 587 C CA . VAL A 1 74 ? -2.504 -9.408 6.946 1.00 95.25 74 VAL A CA 1
ATOM 588 C C . VAL A 1 74 ? -2.239 -10.653 7.790 1.00 95.25 74 VAL A C 1
ATOM 590 O O . VAL A 1 74 ? -1.268 -11.353 7.515 1.00 95.25 74 VAL A O 1
ATOM 593 N N . GLN A 1 75 ? -3.096 -10.987 8.758 1.00 94.56 75 GLN A N 1
ATOM 594 C CA . GLN A 1 75 ? -2.935 -12.206 9.558 1.00 94.56 75 GLN A CA 1
ATOM 595 C C . GLN A 1 75 ? -3.002 -13.471 8.699 1.00 94.56 75 GLN A C 1
ATOM 597 O O . GLN A 1 75 ? -2.163 -14.359 8.851 1.00 94.56 75 GLN A O 1
ATOM 602 N N . VAL A 1 76 ? -3.943 -13.537 7.753 1.00 93.94 76 VAL A N 1
ATOM 603 C CA . VAL A 1 76 ? -4.029 -14.656 6.802 1.00 93.94 76 VAL A CA 1
ATOM 604 C C . VAL A 1 76 ? -2.753 -14.743 5.964 1.00 93.94 76 VAL A C 1
ATOM 606 O O . VAL A 1 76 ? -2.147 -15.808 5.861 1.00 93.94 76 VAL A O 1
ATOM 609 N N . ARG A 1 77 ? -2.295 -13.616 5.411 1.00 90.00 77 ARG A N 1
ATOM 610 C CA . ARG A 1 77 ? -1.087 -13.563 4.576 1.00 90.00 77 ARG A CA 1
ATOM 611 C C . ARG A 1 77 ? 0.187 -13.906 5.350 1.00 90.00 77 ARG A C 1
ATOM 613 O O . ARG A 1 77 ? 1.070 -14.531 4.780 1.00 90.00 77 ARG A O 1
ATOM 620 N N . ARG A 1 78 ? 0.281 -13.556 6.637 1.00 90.38 78 ARG A N 1
ATOM 621 C CA . ARG A 1 78 ? 1.412 -13.931 7.510 1.00 90.38 78 ARG A CA 1
ATOM 622 C C . ARG A 1 78 ? 1.526 -15.440 7.712 1.00 90.38 78 ARG A C 1
ATOM 624 O O . ARG A 1 78 ? 2.623 -15.937 7.926 1.00 90.38 78 ARG A O 1
ATOM 631 N N . GLN A 1 79 ? 0.403 -16.152 7.666 1.00 91.75 79 GLN A N 1
ATOM 632 C CA . GLN A 1 79 ? 0.360 -17.607 7.821 1.00 91.75 79 GLN A CA 1
ATOM 633 C C . GLN A 1 79 ? 0.570 -18.341 6.491 1.00 91.75 79 GLN A C 1
ATOM 635 O O . GLN A 1 79 ? 0.937 -19.517 6.479 1.00 91.75 79 GLN A O 1
ATOM 640 N N . MET A 1 80 ? 0.352 -17.665 5.361 1.00 90.31 80 MET A N 1
ATOM 641 C CA . MET A 1 80 ? 0.589 -18.242 4.043 1.00 90.31 80 MET A CA 1
ATOM 642 C C . MET A 1 80 ? 2.087 -18.446 3.813 1.00 90.31 80 MET A C 1
ATOM 644 O O . MET A 1 80 ? 2.877 -17.507 3.818 1.00 90.31 80 MET A O 1
ATOM 648 N N . THR A 1 81 ? 2.471 -19.698 3.573 1.00 88.31 81 THR A N 1
ATOM 649 C CA . THR A 1 81 ? 3.829 -20.060 3.156 1.00 88.31 81 THR A CA 1
ATOM 650 C C . THR A 1 81 ? 3.872 -20.197 1.640 1.00 88.31 81 THR A C 1
ATOM 652 O O . THR A 1 81 ? 2.989 -20.812 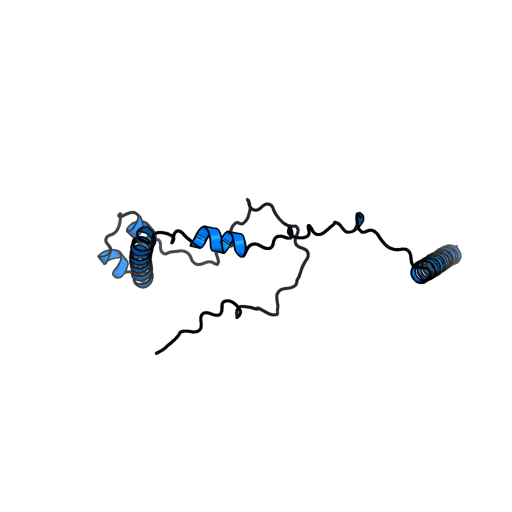1.040 1.00 88.31 81 THR A O 1
ATOM 655 N N . THR A 1 82 ? 4.906 -19.641 1.012 1.00 87.50 82 THR A N 1
ATOM 656 C CA . THR A 1 82 ? 5.132 -19.799 -0.427 1.00 87.50 82 THR A CA 1
ATOM 657 C C . THR A 1 82 ? 5.347 -21.283 -0.769 1.00 87.50 82 THR A C 1
ATOM 659 O O . THR A 1 82 ? 6.216 -21.915 -0.167 1.00 87.50 82 THR A O 1
ATOM 662 N N . PRO A 1 83 ? 4.602 -21.864 -1.730 1.00 89.75 83 PRO A N 1
ATOM 663 C CA . PRO A 1 83 ? 4.821 -23.239 -2.177 1.00 89.75 83 PRO A CA 1
ATOM 664 C C . PRO A 1 83 ? 6.247 -23.454 -2.706 1.00 89.75 83 PRO A C 1
ATOM 666 O O . PRO A 1 83 ? 6.754 -22.631 -3.466 1.00 89.75 83 PRO A O 1
ATOM 669 N N . ALA A 1 84 ? 6.875 -24.584 -2.360 1.00 88.25 84 ALA A N 1
ATOM 670 C CA . ALA A 1 84 ? 8.295 -24.837 -2.648 1.00 88.25 84 ALA A CA 1
ATOM 671 C C . ALA A 1 84 ? 8.667 -24.738 -4.144 1.00 88.25 84 ALA A C 1
ATOM 673 O O . ALA A 1 84 ? 9.697 -24.171 -4.492 1.00 88.25 84 ALA A O 1
ATOM 674 N N . HIS A 1 85 ? 7.800 -25.223 -5.036 1.00 90.25 85 HIS A N 1
ATOM 675 C CA . HIS A 1 85 ? 8.027 -25.237 -6.489 1.00 90.25 85 HIS A CA 1
ATOM 676 C C . HIS A 1 85 ? 7.798 -23.875 -7.171 1.00 90.25 85 HIS A C 1
ATOM 678 O O . HIS A 1 85 ? 8.040 -23.723 -8.368 1.00 90.25 85 HIS A O 1
ATOM 684 N N . LEU A 1 86 ? 7.280 -22.878 -6.446 1.00 91.69 86 LEU A N 1
ATOM 685 C CA . LEU A 1 86 ? 6.928 -21.581 -7.028 1.00 91.69 86 LEU A CA 1
ATOM 686 C C . LEU A 1 86 ? 8.193 -20.822 -7.453 1.00 91.69 86 LEU A C 1
ATOM 688 O O . LEU A 1 86 ? 8.204 -20.192 -8.507 1.00 91.69 86 LEU A O 1
ATOM 692 N N . TYR A 1 87 ? 9.278 -20.955 -6.687 1.00 88.31 87 TYR A N 1
ATOM 693 C CA . TYR A 1 87 ? 10.574 -20.374 -7.036 1.00 88.31 87 TYR A CA 1
ATOM 694 C C . TYR A 1 87 ? 11.088 -20.883 -8.391 1.00 88.31 87 TYR A C 1
ATOM 696 O O . TYR A 1 87 ? 11.395 -20.080 -9.268 1.00 88.31 87 TYR A O 1
ATOM 704 N N . GLU A 1 88 ? 11.113 -22.202 -8.592 1.00 90.44 88 GLU A N 1
ATOM 705 C CA . GLU A 1 88 ? 11.565 -22.815 -9.850 1.00 90.44 88 GLU A CA 1
ATOM 706 C C . GLU A 1 88 ? 10.711 -22.352 -11.034 1.00 90.44 88 GLU A C 1
ATOM 708 O O . GLU A 1 88 ? 11.241 -21.942 -12.064 1.00 90.44 88 GLU A O 1
ATOM 713 N N . ARG A 1 89 ? 9.387 -22.309 -10.846 1.00 91.06 89 ARG A N 1
ATOM 714 C CA . ARG A 1 89 ? 8.444 -21.852 -11.872 1.00 91.06 89 ARG A CA 1
ATOM 715 C C . ARG A 1 89 ? 8.614 -20.373 -12.228 1.00 91.06 89 ARG A C 1
ATOM 717 O O . ARG A 1 89 ? 8.433 -20.005 -13.384 1.00 91.06 89 ARG A O 1
ATOM 724 N N . ILE A 1 90 ? 8.953 -19.519 -11.255 1.00 89.50 90 ILE A N 1
ATOM 725 C CA . ILE A 1 90 ? 9.297 -18.113 -11.521 1.00 89.50 90 ILE A CA 1
ATOM 726 C C . ILE A 1 90 ? 10.561 -18.048 -12.371 1.00 89.50 90 ILE A C 1
ATOM 728 O O . ILE A 1 90 ? 10.574 -17.330 -13.365 1.00 89.50 90 ILE A O 1
ATOM 732 N N . MET A 1 91 ? 11.603 -18.790 -11.994 1.00 90.44 91 MET A N 1
ATOM 733 C CA . MET A 1 91 ? 12.886 -18.758 -12.696 1.00 90.44 91 MET A CA 1
ATOM 734 C C . MET A 1 91 ? 12.771 -19.265 -14.136 1.00 90.44 91 MET A C 1
ATOM 736 O O . MET A 1 91 ? 13.376 -18.679 -15.027 1.00 90.44 91 MET A O 1
ATOM 740 N N . GLU A 1 92 ? 11.955 -20.292 -14.381 1.00 91.62 92 GLU A N 1
ATOM 741 C CA . GLU A 1 92 ? 11.638 -20.770 -15.732 1.00 91.62 92 GLU A CA 1
ATOM 742 C C . GLU A 1 92 ? 10.881 -19.718 -16.561 1.00 91.62 92 GLU A C 1
ATOM 744 O O . GLU A 1 92 ? 11.097 -19.591 -17.765 1.00 91.62 92 GLU A O 1
ATOM 749 N N . ALA A 1 93 ? 10.009 -18.934 -15.921 1.00 89.12 93 ALA A N 1
ATOM 750 C CA . ALA A 1 93 ? 9.216 -17.905 -16.587 1.00 89.12 93 ALA A CA 1
ATOM 751 C C . ALA A 1 93 ? 9.993 -16.609 -16.883 1.00 89.12 93 ALA A C 1
ATOM 753 O O . ALA A 1 93 ? 9.480 -15.744 -17.601 1.00 89.12 93 ALA A O 1
ATOM 754 N N . LEU A 1 94 ? 11.201 -16.435 -16.334 1.00 84.31 94 LEU A N 1
ATOM 755 C CA . LEU A 1 94 ? 12.010 -15.255 -16.620 1.00 84.31 94 LEU A CA 1
ATOM 756 C C . LEU A 1 94 ? 12.511 -15.296 -18.074 1.00 84.31 94 LEU A C 1
ATOM 758 O O . LEU A 1 94 ? 13.083 -16.300 -18.505 1.00 84.31 94 LEU A O 1
ATOM 762 N N . PRO A 1 95 ? 12.356 -14.205 -18.848 1.00 79.56 95 PRO A N 1
ATOM 763 C CA . PRO A 1 95 ? 12.920 -14.141 -20.187 1.00 79.56 95 PRO A CA 1
ATOM 764 C C . PRO A 1 95 ? 14.448 -14.235 -20.102 1.00 79.56 95 PRO A C 1
ATOM 766 O O . PRO A 1 95 ? 15.095 -13.444 -19.421 1.00 79.56 95 PRO A O 1
ATOM 769 N N . THR A 1 96 ? 15.038 -15.191 -20.824 1.00 71.62 96 THR A N 1
ATOM 770 C CA . THR A 1 96 ? 16.499 -15.397 -20.867 1.00 71.62 96 THR A CA 1
ATOM 771 C C . THR A 1 96 ? 17.235 -14.237 -21.549 1.00 71.62 96 THR A C 1
ATOM 773 O O . THR A 1 96 ? 18.438 -14.062 -21.371 1.00 71.62 96 THR A O 1
ATOM 776 N N . ALA A 1 97 ? 16.524 -13.424 -22.335 1.00 66.56 97 ALA A N 1
ATOM 777 C CA . ALA A 1 97 ? 17.073 -12.220 -22.937 1.00 66.56 97 ALA A CA 1
ATOM 778 C C . ALA A 1 97 ? 17.110 -11.086 -21.903 1.00 66.56 97 ALA A C 1
ATOM 780 O O . ALA A 1 97 ? 16.070 -10.679 -21.382 1.00 66.56 97 ALA A O 1
ATOM 781 N N . ALA A 1 98 ? 18.306 -10.550 -21.642 1.00 61.50 98 ALA A N 1
ATOM 782 C CA . ALA A 1 98 ? 18.455 -9.308 -20.892 1.00 61.50 98 ALA A CA 1
ATOM 783 C C . ALA A 1 98 ? 17.560 -8.220 -21.519 1.00 61.50 98 ALA A C 1
ATOM 785 O O . ALA A 1 98 ? 17.470 -8.156 -22.752 1.00 61.50 98 ALA A O 1
ATOM 786 N N . PRO A 1 99 ? 16.890 -7.369 -20.716 1.00 61.28 99 PRO A N 1
ATOM 787 C CA . PRO A 1 99 ? 16.129 -6.257 -21.263 1.00 61.28 99 PRO A CA 1
ATOM 788 C C . PRO A 1 99 ? 17.067 -5.450 -22.155 1.00 61.28 99 PRO A C 1
ATOM 790 O O . PRO A 1 99 ? 18.137 -5.039 -21.704 1.00 61.28 99 PRO A O 1
ATOM 793 N N . ALA A 1 100 ? 16.694 -5.280 -23.426 1.00 62.66 100 ALA A N 1
ATOM 794 C CA . ALA A 1 100 ? 17.464 -4.474 -24.358 1.00 62.66 100 ALA A CA 1
ATOM 795 C C . ALA A 1 100 ? 17.598 -3.078 -23.746 1.00 62.66 100 ALA A C 1
ATOM 797 O O . ALA A 1 100 ? 16.627 -2.320 -23.678 1.00 62.66 100 ALA A O 1
ATOM 798 N N . VAL A 1 101 ? 18.786 -2.774 -23.226 1.00 64.56 101 VAL A N 1
ATOM 799 C CA . VAL A 1 101 ? 19.128 -1.431 -22.779 1.00 64.56 101 VAL A CA 1
ATOM 800 C C . VAL A 1 101 ? 18.948 -0.561 -24.010 1.00 64.56 101 VAL A C 1
ATOM 802 O O . VAL A 1 101 ? 19.611 -0.785 -25.021 1.00 64.56 101 VAL A O 1
ATOM 805 N N . ALA A 1 102 ? 17.985 0.359 -23.965 1.00 65.56 102 ALA A N 1
ATOM 806 C CA . ALA A 1 102 ? 17.744 1.269 -25.070 1.00 65.56 102 ALA A CA 1
ATOM 807 C C . ALA A 1 102 ? 19.044 2.035 -25.338 1.00 65.56 102 ALA A C 1
ATOM 809 O O . ALA A 1 102 ? 19.458 2.861 -24.523 1.00 65.56 102 ALA A O 1
ATOM 810 N N . GLU A 1 103 ? 19.720 1.720 -26.443 1.00 75.38 103 GLU A N 1
ATOM 811 C CA . GLU A 1 103 ? 20.959 2.404 -26.786 1.00 75.38 103 GLU A CA 1
ATOM 812 C C . GLU A 1 103 ? 20.671 3.892 -27.020 1.00 75.38 103 GLU A C 1
ATOM 814 O O . GLU A 1 103 ? 19.681 4.244 -27.686 1.00 75.38 103 GLU A O 1
ATOM 819 N N . PRO A 1 104 ? 21.520 4.787 -26.488 1.00 78.00 104 PRO A N 1
ATOM 820 C CA . PRO A 1 104 ? 21.359 6.207 -26.723 1.00 78.00 104 PRO A CA 1
ATOM 821 C C . PRO A 1 104 ? 21.505 6.504 -28.219 1.00 78.00 104 PRO A C 1
ATOM 823 O O . PRO A 1 104 ? 22.246 5.835 -28.940 1.00 78.00 104 PRO A O 1
ATOM 826 N N . TRP A 1 105 ? 20.796 7.524 -28.703 1.00 79.19 105 TRP A N 1
ATOM 827 C CA . TRP A 1 105 ? 20.683 7.831 -30.136 1.00 79.19 105 TRP A CA 1
ATOM 828 C C . TRP A 1 105 ? 22.032 8.056 -30.842 1.00 79.19 105 TRP A C 1
ATOM 830 O O . TRP A 1 105 ? 22.117 7.831 -32.046 1.00 79.19 105 TRP A O 1
ATOM 840 N N . TYR A 1 106 ? 23.074 8.450 -30.101 1.00 76.06 106 TYR A N 1
ATOM 841 C CA . TYR A 1 106 ? 24.428 8.673 -30.616 1.00 76.06 106 TYR A CA 1
ATOM 842 C C . TYR A 1 106 ? 25.259 7.388 -30.791 1.00 76.06 106 TYR A C 1
ATOM 844 O O . TYR A 1 106 ? 26.254 7.419 -31.507 1.00 76.06 106 TYR A O 1
ATOM 852 N N . ASN A 1 107 ? 24.857 6.264 -30.181 1.00 77.69 107 ASN A N 1
ATOM 853 C CA . ASN A 1 107 ? 25.514 4.957 -30.342 1.00 77.69 107 ASN A CA 1
ATOM 854 C C . ASN A 1 107 ? 24.853 4.083 -31.415 1.00 77.69 107 ASN A C 1
ATOM 856 O O . ASN A 1 107 ? 25.325 2.981 -31.687 1.00 77.69 107 ASN A O 1
ATOM 860 N N . ARG A 1 108 ? 23.775 4.563 -32.045 1.00 73.06 108 ARG A N 1
ATOM 861 C CA . ARG A 1 108 ? 23.095 3.809 -33.098 1.00 73.06 108 ARG A CA 1
ATOM 862 C C . ARG A 1 108 ? 24.011 3.681 -34.309 1.00 73.06 108 ARG A C 1
ATOM 864 O O . ARG A 1 108 ? 24.385 4.677 -34.926 1.00 73.06 108 ARG A O 1
ATOM 871 N N . SER A 1 109 ? 24.342 2.447 -34.673 1.00 70.31 109 SER A N 1
ATOM 872 C CA . SER A 1 109 ? 25.019 2.161 -35.932 1.00 70.31 109 SER A CA 1
ATOM 873 C C . SER A 1 109 ? 24.042 2.395 -37.087 1.00 70.31 109 SER A C 1
ATOM 875 O O . SER A 1 109 ? 23.055 1.682 -37.263 1.00 70.31 109 SER A O 1
ATOM 877 N N . PHE A 1 110 ? 24.287 3.444 -37.871 1.00 69.56 110 PHE A N 1
ATOM 878 C CA . PHE A 1 110 ? 23.518 3.712 -39.081 1.00 69.56 110 PHE A CA 1
ATOM 879 C C . PHE A 1 110 ? 24.181 3.018 -40.265 1.00 69.56 110 PHE A C 1
ATOM 881 O O . PHE A 1 110 ? 25.347 3.264 -40.577 1.00 69.56 110 PHE A O 1
ATOM 888 N N . THR A 1 111 ? 23.431 2.172 -40.964 1.00 77.75 111 THR A N 1
ATOM 889 C CA . THR A 1 111 ? 23.849 1.664 -42.267 1.00 77.75 111 THR A CA 1
ATOM 890 C C . THR A 1 111 ? 23.644 2.759 -43.310 1.00 77.75 111 THR A C 1
ATOM 892 O O . THR A 1 111 ? 22.520 3.135 -43.648 1.00 77.75 111 THR A O 1
ATOM 895 N N . LEU A 1 112 ? 24.751 3.306 -43.816 1.00 72.75 112 LEU A N 1
ATOM 896 C CA . LEU A 1 112 ? 24.725 4.283 -44.901 1.00 72.75 112 LEU A CA 1
ATOM 897 C C . LEU A 1 112 ? 24.283 3.587 -46.190 1.00 72.75 112 LEU A C 1
ATOM 899 O O . LEU A 1 112 ? 25.069 2.922 -46.861 1.00 72.75 112 LEU A O 1
ATOM 903 N N . THR A 1 113 ? 23.005 3.731 -46.532 1.00 83.25 113 THR A N 1
ATOM 904 C CA . THR A 1 113 ? 22.502 3.316 -47.843 1.00 83.25 113 THR A CA 1
ATOM 905 C C . THR A 1 113 ? 22.775 4.413 -48.880 1.00 83.25 113 THR A C 1
ATOM 907 O O . THR A 1 113 ? 22.775 5.600 -48.533 1.00 83.25 113 THR A O 1
ATOM 910 N N . PRO A 1 114 ? 22.962 4.065 -50.168 1.00 82.50 114 PRO A N 1
ATOM 911 C CA . PRO A 1 114 ? 23.189 5.054 -51.226 1.00 82.50 114 PRO A CA 1
ATOM 912 C C . PRO A 1 114 ? 22.093 6.127 -51.304 1.00 82.50 114 PRO A C 1
ATOM 914 O O . PRO A 1 114 ? 22.379 7.294 -51.558 1.00 82.50 114 PRO A O 1
ATOM 917 N N . ALA A 1 115 ? 20.841 5.757 -51.018 1.00 81.12 115 ALA A N 1
ATOM 918 C CA . ALA A 1 115 ? 19.716 6.688 -50.994 1.00 81.12 115 ALA A CA 1
ATOM 919 C C . ALA A 1 115 ? 19.858 7.759 -49.895 1.00 81.12 115 ALA A C 1
ATOM 921 O O . ALA A 1 115 ? 19.610 8.937 -50.149 1.00 81.12 115 ALA A O 1
ATOM 922 N N . VAL A 1 116 ? 20.310 7.370 -48.697 1.00 83.44 116 VAL A N 1
ATOM 923 C CA . VAL A 1 116 ? 20.553 8.305 -47.585 1.00 83.44 116 VAL A CA 1
ATOM 924 C C . VAL A 1 116 ? 21.700 9.260 -47.918 1.00 83.44 116 VAL A C 1
ATOM 926 O O . VAL A 1 116 ? 21.598 10.453 -47.636 1.00 83.44 116 VAL A O 1
ATOM 929 N N . ALA A 1 117 ? 22.756 8.772 -48.575 1.00 83.38 117 ALA A N 1
ATOM 930 C CA . ALA A 1 117 ? 23.875 9.613 -49.000 1.00 83.38 117 ALA A CA 1
ATOM 931 C C . ALA A 1 117 ? 23.442 10.696 -50.007 1.00 83.38 117 ALA A C 1
ATOM 933 O O . ALA A 1 117 ? 23.794 11.865 -49.846 1.00 83.38 117 ALA A O 1
ATOM 934 N N . ILE A 1 118 ? 22.633 10.331 -51.009 1.00 86.44 118 ILE A N 1
ATOM 935 C CA . ILE A 1 118 ? 22.106 11.280 -52.004 1.00 86.44 118 ILE A CA 1
ATOM 936 C C . ILE A 1 118 ? 21.194 12.317 -51.338 1.00 86.44 118 ILE A C 1
ATOM 938 O O . ILE A 1 118 ? 21.323 13.512 -51.606 1.00 86.44 118 ILE A O 1
ATOM 942 N N . ALA A 1 119 ? 20.303 11.882 -50.444 1.00 83.25 119 ALA A N 1
ATOM 943 C CA . ALA A 1 119 ? 19.392 12.781 -49.739 1.00 83.25 119 ALA A CA 1
ATOM 944 C C . ALA A 1 119 ? 20.150 13.793 -48.862 1.00 83.25 119 ALA A C 1
ATOM 946 O O . ALA A 1 119 ? 19.838 14.984 -48.876 1.00 83.25 119 ALA A O 1
ATOM 947 N N . ALA A 1 120 ? 21.188 13.341 -48.151 1.00 83.31 120 ALA A N 1
ATOM 948 C CA . ALA A 1 120 ? 22.041 14.210 -47.346 1.00 83.31 120 ALA A CA 1
ATOM 949 C C . ALA A 1 120 ? 22.789 15.240 -48.209 1.00 83.31 120 ALA A C 1
ATOM 951 O O . ALA A 1 120 ? 22.822 16.423 -47.866 1.00 83.31 120 ALA A O 1
ATOM 952 N N . ALA A 1 121 ? 23.338 14.816 -49.352 1.00 81.19 121 ALA A N 1
ATOM 953 C CA . ALA A 1 121 ? 24.035 15.705 -50.277 1.00 81.19 121 ALA A CA 1
ATOM 954 C C . ALA A 1 121 ? 23.102 16.780 -50.861 1.00 81.19 121 ALA A C 1
ATOM 956 O O . ALA A 1 121 ? 23.449 17.961 -50.867 1.00 81.19 121 ALA A O 1
ATOM 957 N N . ALA A 1 122 ? 21.898 16.394 -51.291 1.00 84.00 122 ALA A N 1
ATOM 958 C CA . ALA A 1 122 ? 20.896 17.331 -51.795 1.00 84.00 122 ALA A CA 1
ATOM 959 C C . ALA A 1 122 ? 20.464 18.343 -50.720 1.00 84.00 122 ALA A C 1
ATOM 961 O O . ALA A 1 122 ? 20.363 19.538 -51.000 1.00 84.00 122 ALA A O 1
ATOM 962 N N . GLY A 1 123 ? 20.274 17.883 -49.478 1.00 79.81 123 GLY A N 1
ATOM 963 C CA . GLY A 1 123 ? 19.949 18.744 -48.340 1.00 79.81 123 GLY A CA 1
ATOM 964 C C . GLY A 1 123 ? 21.045 19.770 -48.036 1.00 79.81 123 GLY A C 1
ATOM 965 O O . GLY A 1 123 ? 20.752 20.956 -47.899 1.00 79.81 123 GLY A O 1
ATOM 966 N N . ALA A 1 124 ? 22.311 19.346 -47.998 1.00 85.75 124 ALA A N 1
ATOM 967 C CA . ALA A 1 124 ? 23.441 20.250 -47.772 1.00 85.75 124 ALA A CA 1
ATOM 968 C C . ALA A 1 124 ? 23.558 21.321 -48.871 1.00 85.75 124 ALA A C 1
ATOM 970 O O . ALA A 1 124 ? 23.819 22.490 -48.580 1.00 85.75 124 ALA A O 1
ATOM 971 N N . LEU A 1 125 ? 23.308 2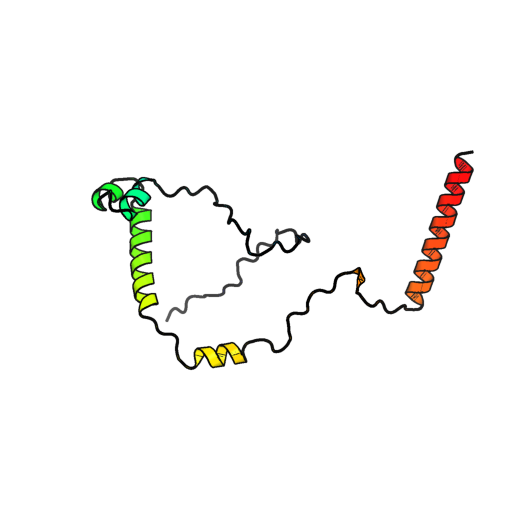0.940 -50.127 1.00 83.00 125 LEU A N 1
ATOM 972 C CA . LEU A 1 125 ? 23.362 21.846 -51.273 1.00 83.00 125 LEU A CA 1
ATOM 973 C C . LEU A 1 125 ? 22.222 22.876 -51.226 1.00 83.00 125 LEU A C 1
ATOM 975 O O . LEU A 1 125 ? 22.463 24.068 -51.409 1.00 83.00 125 LEU A O 1
ATOM 979 N N . ALA A 1 126 ? 21.005 22.446 -50.884 1.00 79.56 126 ALA A N 1
ATOM 980 C CA . ALA A 1 126 ? 19.866 23.344 -50.702 1.00 79.56 126 ALA A CA 1
ATOM 981 C C . ALA A 1 126 ? 20.092 24.358 -49.563 1.00 79.56 126 ALA A C 1
ATOM 983 O O . ALA A 1 126 ? 19.806 25.543 -49.734 1.00 79.56 126 ALA A O 1
ATOM 984 N N . ILE A 1 127 ? 20.662 23.922 -48.432 1.00 80.00 127 ILE A N 1
ATOM 985 C CA . ILE A 1 127 ? 21.010 24.813 -47.312 1.00 80.00 127 ILE A CA 1
ATOM 986 C C . ILE A 1 127 ? 22.083 25.822 -47.738 1.00 80.00 127 ILE A C 1
ATOM 988 O O . ILE A 1 127 ? 21.939 27.013 -47.469 1.00 80.00 127 ILE A O 1
ATOM 992 N N . GLY A 1 128 ? 23.124 25.377 -48.447 1.00 76.12 128 GLY A N 1
ATOM 993 C CA . GLY A 1 128 ? 24.171 26.263 -48.961 1.00 76.12 128 GLY A CA 1
ATOM 994 C C . GLY A 1 128 ? 23.626 27.348 -49.896 1.00 76.12 128 GLY A C 1
ATOM 995 O O . GLY A 1 128 ? 23.981 28.519 -49.755 1.00 76.12 128 GLY A O 1
ATOM 996 N N . VAL A 1 129 ? 22.710 26.986 -50.801 1.00 81.50 129 VAL A N 1
ATOM 997 C CA . VAL A 1 129 ? 22.049 27.939 -51.708 1.00 81.50 129 VAL A CA 1
ATOM 998 C C . VAL A 1 129 ? 21.169 28.924 -50.939 1.00 81.50 129 VAL A C 1
ATOM 1000 O O . VAL A 1 129 ? 21.228 30.122 -51.206 1.00 81.50 129 VAL A O 1
ATOM 1003 N N . ALA A 1 130 ? 20.393 28.452 -49.959 1.00 73.31 130 ALA A N 1
ATOM 1004 C CA . ALA A 1 130 ? 19.537 29.315 -49.149 1.00 73.31 130 ALA A CA 1
ATOM 1005 C C . ALA A 1 130 ? 20.354 30.329 -48.331 1.00 73.31 130 ALA A C 1
ATOM 1007 O O . ALA A 1 130 ? 20.060 31.524 -48.361 1.00 73.31 130 ALA A O 1
ATOM 1008 N N . VAL A 1 131 ? 21.426 29.886 -47.664 1.00 82.50 131 VAL A N 1
ATOM 1009 C CA . VAL A 1 131 ? 22.316 30.781 -46.907 1.00 82.50 131 VAL A CA 1
ATOM 1010 C C . VAL A 1 131 ? 22.988 31.787 -47.845 1.00 82.50 131 VAL A C 1
ATOM 1012 O O . VAL A 1 131 ? 22.940 32.987 -47.580 1.00 82.50 131 VAL A O 1
ATOM 1015 N N . GLY A 1 132 ? 23.524 31.342 -48.984 1.00 72.94 132 GLY A N 1
ATOM 1016 C CA . GLY A 1 132 ? 24.116 32.236 -49.982 1.00 72.94 132 GLY A CA 1
ATOM 1017 C C . GLY A 1 132 ? 23.134 33.292 -50.501 1.00 72.94 132 GLY A C 1
ATOM 1018 O O . GLY A 1 132 ? 23.482 34.469 -50.583 1.00 72.94 132 GLY A O 1
ATOM 1019 N N . ALA A 1 133 ? 21.887 32.902 -50.778 1.00 70.56 133 ALA A N 1
ATOM 1020 C CA . ALA A 1 133 ? 20.843 33.812 -51.243 1.00 70.56 133 ALA A CA 1
ATOM 1021 C C . ALA A 1 133 ? 20.447 34.855 -50.183 1.00 70.56 133 ALA A C 1
ATOM 1023 O O . ALA A 1 133 ? 20.233 36.017 -50.533 1.00 70.56 133 ALA A O 1
ATOM 1024 N N . THR A 1 134 ? 20.396 34.469 -48.900 1.00 73.88 134 THR A N 1
ATOM 1025 C CA . THR A 1 134 ? 20.119 35.408 -47.796 1.00 73.88 134 THR A CA 1
ATOM 1026 C C . THR A 1 134 ? 21.257 36.404 -47.571 1.00 73.88 134 THR A C 1
ATOM 1028 O O . THR A 1 134 ? 20.992 37.584 -47.364 1.00 73.88 134 THR A O 1
ATOM 1031 N N . VAL A 1 135 ? 22.519 35.973 -47.692 1.00 76.44 135 VAL A N 1
ATOM 1032 C CA . VAL A 1 135 ? 23.691 36.859 -47.580 1.00 76.44 135 VAL A CA 1
ATOM 1033 C C . VAL A 1 135 ? 23.762 37.847 -48.749 1.00 76.44 135 VAL A C 1
ATOM 1035 O O . VAL A 1 135 ? 24.143 38.997 -48.547 1.00 76.44 135 VAL A O 1
ATOM 1038 N N . LEU A 1 136 ? 23.362 37.436 -49.958 1.00 70.31 136 LEU A N 1
ATOM 1039 C CA . LEU A 1 136 ? 23.341 38.320 -51.129 1.00 70.31 136 LEU A CA 1
ATOM 1040 C C . LEU A 1 136 ? 22.211 39.364 -51.086 1.00 70.31 136 LEU A C 1
ATOM 1042 O O . LEU A 1 136 ? 22.390 40.449 -51.620 1.00 70.31 136 LEU A O 1
ATOM 1046 N N . HIS A 1 137 ? 21.067 39.043 -50.468 1.00 60.62 137 HIS A N 1
ATOM 1047 C CA . HIS A 1 137 ? 19.932 39.969 -50.307 1.00 60.62 137 HIS A CA 1
ATOM 1048 C C . HIS A 1 137 ? 20.097 40.962 -49.146 1.00 60.62 137 HIS A C 1
ATOM 1050 O O . HIS A 1 137 ? 19.345 41.929 -49.062 1.00 60.62 137 HIS A O 1
ATOM 1056 N N . ALA A 1 138 ? 21.042 40.719 -48.236 1.00 58.12 138 ALA A N 1
ATOM 1057 C CA . ALA A 1 138 ? 21.314 41.580 -47.084 1.00 58.12 138 ALA A CA 1
ATOM 1058 C C . ALA A 1 138 ? 22.394 42.650 -47.357 1.00 58.12 138 ALA A C 1
ATOM 1060 O O . ALA A 1 138 ? 22.861 43.296 -46.417 1.00 58.12 138 ALA A O 1
ATOM 1061 N N . ARG A 1 139 ? 22.817 42.814 -48.617 1.00 48.72 139 ARG A N 1
ATOM 1062 C CA . ARG A 1 139 ? 23.858 43.745 -49.067 1.00 48.72 139 ARG A CA 1
ATOM 1063 C C . ARG A 1 139 ? 23.286 44.759 -50.048 1.00 48.72 139 ARG A C 1
ATOM 1065 O O . ARG A 1 139 ? 23.747 45.918 -49.986 1.00 48.72 139 ARG A O 1
#

Radius of gyration: 30.77 Å; chains: 1; bounding box: 45×69×74 Å

Foldseek 3Di:
DDDDDPDPPPPPPVPDPPDPDPPDPPVPCPPPPPPDDQDPLVVCVVVVVDDPVVSCVDPCVVVSVVVVVVVVVVVVVVPDDDDPCVVVVVVVPDPPDDPPPPDPPVPDDDDDDPVNVVVVVVVVVVVVVVVVVVVVVVD

pLDDT: mean 76.07, std 15.83, range [38.19, 96.62]

Secondary structure (DSSP, 8-state):
-------TT----TT----------GGG------S-PPPHHHHHHHTTSS-HHHHHTTTTHHHHHHHHHHHHHHHHHHHPPPPTTHHHHHHHHS-SSPP-----GGG------HHHHHHHHHHHHHHHHHHHHHHHHT-

Sequence (139 aa):
MMQDNLDPREYRNPSAPKGDAPVRPITDREVPLTGQQTPTAIHSWLDGELSESAVRQSDASRDVDFWLRLDREVQVRRQMTTPAHLYERIMEALPTAAPAVAEPWYNRSFTLTPAVAIAAAAGALAIGVAVGATVLHAR